Protein AF-A0A7V4TX30-F1 (afdb_monomer_lite)

Sequence (104 aa):
MSLWENLKKGVLEGLQAASDKTSEYTRIGRIKIDVLGLKKEIEEKFVELGGRVYHNAIEKKIFSIEDDKEIQQLIEQLKDLEAELKAYDEELKRIKEEDGVDLD

Secondary structure (DSSP, 8-state):
--HHHHHHHHHHHHGGG--HHHHHHHHHHHHHHHHHHHHHHHHHHHHHHHHHHHHHHHH-SS--TTT-HHHHHHHHHHHHHHHHHHHHHHHHHHHHHHH-----

Foldseek 3Di:
DDPLVVLVVVLVVQCVPDDPVRNLVSVLSVLVSVLVVLVVVLVVLVVVLVVVVVVCVVPPPDDDCVPDPVNVVSV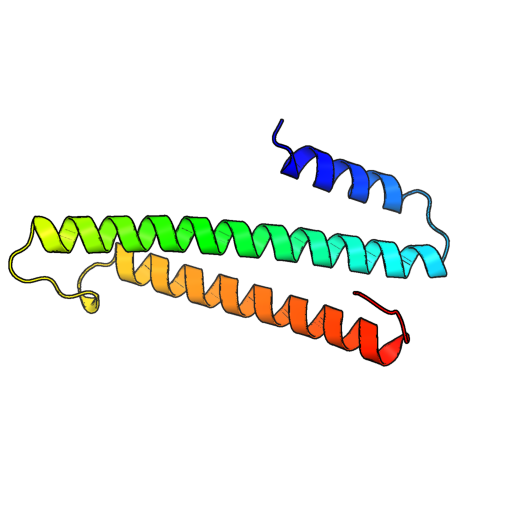VVNVVSVVVSVVSVVVSVVSCVVVVDDPD

Organism: Caldithrix abyssi (NCBI:txid187145)

Radius of gyration: 18.99 Å; chains: 1; bounding box: 39×34×54 Å

pLDDT: mean 83.58, std 13.25, range [52.25, 98.12]

Structure (mmCIF, N/CA/C/O backbone):
data_AF-A0A7V4TX30-F1
#
_entry.id   AF-A0A7V4TX30-F1
#
loop_
_atom_site.group_PDB
_atom_site.id
_atom_site.type_symbol
_atom_site.label_atom_id
_atom_site.label_alt_id
_atom_site.label_comp_id
_atom_site.label_asym_id
_atom_site.label_entity_id
_atom_site.label_seq_id
_atom_site.pdbx_PDB_ins_code
_atom_site.Cartn_x
_atom_site.Cartn_y
_atom_site.Cartn_z
_atom_site.occupancy
_atom_site.B_iso_or_equiv
_atom_site.auth_seq_id
_atom_site.auth_comp_id
_atom_site.auth_asym_id
_atom_site.auth_atom_id
_atom_site.pdbx_PDB_model_num
ATOM 1 N N . MET A 1 1 ? 9.830 19.620 -3.467 1.00 54.53 1 MET A N 1
ATOM 2 C CA . MET A 1 1 ? 9.591 18.435 -4.312 1.00 54.53 1 MET A CA 1
ATOM 3 C C . MET A 1 1 ? 10.003 17.210 -3.531 1.00 54.53 1 MET A C 1
ATOM 5 O O . MET A 1 1 ? 11.043 17.249 -2.878 1.00 54.53 1 MET A O 1
ATOM 9 N N . SER A 1 2 ? 9.167 16.178 -3.544 1.00 82.75 2 SER A N 1
ATOM 10 C CA . SER A 1 2 ? 9.448 14.900 -2.884 1.00 82.75 2 SER A CA 1
ATOM 11 C C . SER A 1 2 ? 10.549 14.141 -3.638 1.00 82.75 2 SER A C 1
ATOM 13 O O . SER A 1 2 ? 10.648 14.244 -4.860 1.00 82.75 2 SER A O 1
ATOM 15 N N . LEU A 1 3 ? 11.363 13.347 -2.932 1.00 72.81 3 LEU A N 1
ATOM 16 C CA . LEU A 1 3 ? 12.352 12.439 -3.540 1.00 72.81 3 LEU A CA 1
ATOM 17 C C . LEU A 1 3 ? 11.714 11.532 -4.606 1.00 72.81 3 LEU A C 1
ATOM 19 O O . LEU A 1 3 ? 12.330 11.244 -5.627 1.00 72.81 3 LEU A O 1
ATOM 23 N N . TRP A 1 4 ? 10.448 11.171 -4.395 1.00 74.25 4 TRP A N 1
ATOM 24 C CA . TRP A 1 4 ? 9.617 10.415 -5.324 1.00 74.25 4 TRP A CA 1
ATOM 25 C C . TRP A 1 4 ? 9.353 11.144 -6.649 1.00 74.25 4 TRP A C 1
ATOM 27 O O . TRP A 1 4 ? 9.484 10.562 -7.723 1.00 74.25 4 TRP A O 1
ATOM 37 N N . GLU A 1 5 ? 9.027 12.436 -6.587 1.00 74.25 5 GLU A N 1
ATOM 38 C CA . GLU A 1 5 ? 8.755 13.245 -7.782 1.00 74.25 5 GLU A CA 1
ATOM 39 C C . GLU A 1 5 ? 10.012 13.397 -8.643 1.00 74.25 5 GLU A C 1
ATOM 41 O O . GLU A 1 5 ? 9.942 13.325 -9.869 1.00 74.25 5 GLU A O 1
ATOM 46 N N . ASN A 1 6 ? 11.172 13.542 -7.998 1.00 77.44 6 ASN A N 1
ATOM 47 C CA . ASN A 1 6 ? 12.458 13.621 -8.686 1.00 77.44 6 ASN A CA 1
ATOM 48 C C . ASN A 1 6 ? 12.831 12.288 -9.356 1.00 77.44 6 ASN A C 1
ATOM 50 O O . ASN A 1 6 ? 13.309 12.288 -10.489 1.00 77.44 6 ASN A O 1
ATOM 54 N N . LEU A 1 7 ? 12.563 11.158 -8.690 1.00 74.81 7 LEU A N 1
ATOM 55 C CA . LEU A 1 7 ? 12.761 9.812 -9.242 1.00 74.81 7 LEU A CA 1
ATOM 56 C C . LEU A 1 7 ? 11.876 9.574 -10.472 1.00 74.81 7 LEU A C 1
ATOM 58 O O . LEU A 1 7 ? 12.365 9.163 -11.525 1.00 74.81 7 LEU A O 1
ATOM 62 N N . LYS A 1 8 ? 10.588 9.921 -10.364 1.00 75.62 8 LYS A N 1
ATOM 63 C CA . LYS A 1 8 ? 9.623 9.824 -11.465 1.00 75.62 8 LYS A CA 1
ATOM 64 C C . LYS A 1 8 ? 10.053 10.670 -12.666 1.00 75.62 8 LYS A C 1
ATOM 66 O O . LYS A 1 8 ? 9.973 10.212 -13.804 1.00 75.62 8 LYS A O 1
ATOM 71 N N . LYS A 1 9 ? 10.550 11.886 -12.416 1.00 78.88 9 LYS A N 1
ATOM 72 C CA . LYS A 1 9 ? 11.046 12.789 -13.459 1.00 78.88 9 LYS A CA 1
ATOM 73 C C . LYS A 1 9 ? 12.282 12.234 -14.177 1.00 78.88 9 LYS A C 1
ATOM 75 O O . LYS A 1 9 ? 12.300 12.231 -15.403 1.00 78.88 9 LYS A O 1
ATOM 80 N N . GLY A 1 10 ? 13.265 11.708 -13.444 1.00 72.75 10 GLY A N 1
ATOM 81 C CA . GLY A 1 10 ? 14.486 11.152 -14.041 1.00 72.75 10 GLY A CA 1
ATOM 82 C C . GLY A 1 10 ? 14.225 9.959 -14.969 1.00 72.75 10 GLY A C 1
ATOM 83 O O . GLY A 1 10 ? 14.826 9.858 -16.036 1.00 72.75 10 GLY A O 1
ATOM 84 N N . VAL A 1 11 ? 13.272 9.087 -14.618 1.00 68.44 11 VAL A N 1
ATOM 85 C CA . VAL A 1 11 ? 12.873 7.968 -15.493 1.00 68.44 11 VAL A CA 1
ATOM 86 C C . VAL A 1 11 ? 12.076 8.437 -16.709 1.00 68.44 11 VAL A C 1
ATOM 88 O O . VAL A 1 11 ? 12.250 7.891 -17.799 1.00 68.44 11 VAL A O 1
ATOM 91 N N . LEU A 1 12 ? 11.247 9.476 -16.562 1.00 69.44 12 LEU A N 1
ATOM 92 C CA . LEU A 1 12 ? 10.538 10.086 -17.689 1.00 69.44 12 LEU A CA 1
ATOM 93 C C . LEU A 1 12 ? 11.496 10.679 -18.734 1.00 69.44 12 LEU A C 1
ATOM 95 O O . LEU A 1 12 ? 11.267 10.531 -19.932 1.00 69.44 12 LEU A O 1
ATOM 99 N N . GLU A 1 13 ? 12.578 11.310 -18.282 1.00 70.31 13 GLU A N 1
ATOM 100 C CA . GLU A 1 13 ? 13.600 11.906 -19.149 1.00 70.31 13 GLU A CA 1
ATOM 101 C C . GLU A 1 13 ? 14.449 10.840 -19.872 1.00 70.31 13 GLU A C 1
ATOM 103 O O . GLU A 1 13 ? 14.775 11.009 -21.047 1.00 70.31 13 GLU A O 1
ATOM 108 N N . GLY A 1 14 ? 14.731 9.697 -19.232 1.00 64.12 14 GLY A N 1
ATOM 109 C CA . GLY A 1 14 ? 15.489 8.589 -19.836 1.00 64.12 14 GLY A CA 1
ATOM 110 C C . GLY A 1 14 ? 14.805 7.901 -21.030 1.00 64.12 14 GLY A C 1
ATOM 111 O O . GLY A 1 14 ? 15.484 7.367 -21.906 1.00 64.12 14 GLY A O 1
ATOM 112 N N . LEU A 1 15 ? 13.471 7.964 -21.122 1.00 58.34 15 LEU A N 1
ATOM 113 C CA . LEU A 1 15 ? 12.687 7.359 -22.214 1.00 58.34 15 LEU A CA 1
ATOM 114 C C . LEU A 1 15 ? 12.929 8.001 -23.580 1.00 58.34 15 LEU A C 1
ATOM 116 O O . LEU A 1 15 ? 12.768 7.337 -24.599 1.00 58.34 15 LEU A O 1
ATOM 120 N N . GLN A 1 16 ? 13.288 9.286 -23.621 1.00 58.75 16 GLN A N 1
ATOM 121 C CA . GLN A 1 16 ? 13.493 9.998 -24.885 1.00 58.75 16 GLN A CA 1
ATOM 122 C C . GLN A 1 16 ? 14.834 9.647 -25.555 1.00 58.75 16 GLN A C 1
ATOM 124 O O . GLN A 1 16 ? 15.054 10.041 -26.698 1.00 58.75 16 GLN A O 1
ATOM 129 N N . ALA A 1 17 ? 15.718 8.903 -24.876 1.00 58.31 17 ALA A N 1
ATOM 130 C CA . ALA A 1 17 ? 17.112 8.707 -25.284 1.00 58.31 17 ALA A CA 1
ATOM 131 C C . ALA A 1 17 ? 17.523 7.241 -25.570 1.00 58.31 17 ALA A C 1
ATOM 133 O O . ALA A 1 17 ? 18.698 6.982 -25.828 1.00 58.31 17 ALA A O 1
ATOM 134 N N . ALA A 1 18 ? 16.601 6.274 -25.517 1.00 52.25 18 ALA A N 1
ATOM 135 C CA . ALA A 1 18 ? 16.910 4.837 -25.480 1.00 52.25 18 ALA A CA 1
ATOM 136 C C . ALA A 1 18 ? 16.840 4.118 -26.855 1.00 52.25 18 ALA A C 1
ATOM 138 O O . ALA A 1 18 ? 15.912 4.348 -27.623 1.00 52.25 18 ALA A O 1
ATOM 139 N N . SER A 1 19 ? 17.788 3.201 -27.139 1.00 55.84 19 SER A N 1
ATOM 140 C CA . SER A 1 19 ? 17.697 2.200 -28.235 1.00 55.84 19 SER A CA 1
ATOM 141 C C . SER A 1 19 ? 16.892 0.957 -27.809 1.00 55.84 19 SER A C 1
ATOM 143 O O . SER A 1 19 ? 16.606 0.817 -26.623 1.00 55.84 19 SER A O 1
ATOM 145 N N . ASP A 1 20 ? 16.573 0.027 -28.718 1.00 56.75 20 ASP A N 1
ATOM 146 C CA . ASP A 1 20 ? 15.672 -1.119 -28.463 1.00 56.75 20 ASP A CA 1
ATOM 147 C C . ASP A 1 20 ? 15.994 -1.909 -27.181 1.00 56.75 20 ASP A C 1
ATOM 149 O O . ASP A 1 20 ? 15.115 -2.101 -26.345 1.00 56.75 20 ASP A O 1
ATOM 153 N N . LYS A 1 21 ? 17.262 -2.266 -26.930 1.00 59.22 21 LYS A N 1
ATOM 154 C CA . LYS A 1 21 ? 17.648 -2.975 -25.691 1.00 59.22 21 LYS A CA 1
ATOM 155 C C . LYS A 1 21 ? 17.593 -2.081 -24.445 1.00 59.22 21 LYS A C 1
ATOM 157 O O . LYS A 1 21 ? 17.356 -2.549 -23.342 1.00 59.22 21 LYS A O 1
ATOM 162 N N . THR A 1 22 ? 17.782 -0.774 -24.608 1.00 64.81 22 THR A N 1
ATOM 163 C CA . THR A 1 22 ? 17.613 0.228 -23.541 1.00 64.81 22 THR A CA 1
ATOM 164 C C . THR A 1 22 ? 16.126 0.467 -23.228 1.00 64.81 22 THR A C 1
ATOM 166 O O . THR A 1 22 ? 15.792 0.850 -22.105 1.00 64.81 22 THR A O 1
ATOM 169 N N . SER A 1 23 ? 15.222 0.211 -24.180 1.00 68.06 23 SER A N 1
ATOM 170 C CA . SER A 1 23 ? 13.775 0.378 -24.000 1.00 68.06 23 SER A CA 1
ATOM 171 C C . SER A 1 23 ? 13.190 -0.610 -22.980 1.00 68.06 23 SER A C 1
ATOM 173 O O . SER A 1 23 ? 12.415 -0.196 -22.116 1.00 68.06 23 SER A O 1
ATOM 175 N N . GLU A 1 24 ? 13.644 -1.868 -22.983 1.00 72.31 24 GLU A N 1
ATOM 176 C CA . GLU A 1 24 ? 13.241 -2.898 -22.012 1.00 72.31 24 GLU A CA 1
ATOM 177 C C . GLU A 1 24 ? 13.686 -2.549 -20.590 1.00 72.31 24 GLU A C 1
ATOM 179 O O . GLU A 1 24 ? 12.860 -2.502 -19.678 1.00 72.31 24 GLU A O 1
ATOM 184 N N . TYR A 1 25 ? 14.958 -2.185 -20.394 1.00 76.25 25 TYR A N 1
ATOM 185 C CA . TYR A 1 25 ? 15.449 -1.728 -19.087 1.00 76.25 25 TYR A CA 1
ATOM 186 C C . TYR A 1 25 ? 14.716 -0.480 -18.589 1.00 76.25 25 TYR A C 1
ATOM 188 O O . TYR A 1 25 ? 14.467 -0.339 -17.391 1.00 76.25 25 TYR A O 1
ATOM 196 N N . THR A 1 26 ? 14.318 0.413 -19.497 1.00 79.69 26 THR A N 1
ATOM 197 C CA . THR A 1 26 ? 13.530 1.595 -19.133 1.00 79.69 26 THR A CA 1
ATOM 198 C C . THR A 1 26 ? 12.105 1.215 -18.716 1.00 79.69 26 THR A C 1
ATOM 200 O O . THR A 1 26 ? 11.582 1.767 -17.745 1.00 79.69 26 THR A O 1
ATOM 203 N N . ARG A 1 27 ? 11.482 0.241 -19.392 1.00 80.75 27 ARG A N 1
ATOM 204 C CA . ARG A 1 27 ? 10.180 -0.319 -19.002 1.00 80.75 27 ARG A CA 1
ATOM 205 C C . ARG A 1 27 ? 10.250 -0.982 -17.626 1.00 80.75 27 ARG A C 1
ATOM 207 O O . ARG A 1 27 ? 9.435 -0.657 -16.768 1.00 80.75 27 ARG A O 1
ATOM 214 N N . ILE A 1 28 ? 11.253 -1.828 -17.388 1.00 85.69 28 ILE A N 1
ATOM 215 C CA . ILE A 1 28 ? 11.514 -2.456 -16.082 1.00 85.69 28 ILE A CA 1
ATOM 216 C C . ILE A 1 28 ? 11.678 -1.388 -14.998 1.00 85.69 28 ILE A C 1
ATOM 218 O O . ILE A 1 28 ? 11.061 -1.478 -13.938 1.00 85.69 28 ILE A O 1
ATOM 222 N N . GLY A 1 29 ? 12.487 -0.358 -15.262 1.00 83.88 29 GLY A N 1
ATOM 223 C CA . GLY A 1 29 ? 12.712 0.743 -14.326 1.00 83.88 29 GLY A CA 1
ATOM 224 C C . GLY A 1 29 ? 11.423 1.477 -13.957 1.00 83.88 29 GLY A C 1
ATOM 225 O O . GLY A 1 29 ? 11.218 1.796 -12.788 1.00 83.88 29 GLY A O 1
ATOM 226 N N . ARG A 1 30 ? 10.521 1.687 -14.923 1.00 84.44 30 ARG A N 1
ATOM 227 C CA . ARG A 1 30 ? 9.200 2.271 -14.663 1.00 84.44 30 ARG A CA 1
ATOM 228 C C . ARG A 1 30 ? 8.349 1.373 -13.771 1.00 84.44 30 ARG A C 1
ATOM 230 O O . ARG A 1 30 ? 7.861 1.855 -12.758 1.00 84.44 30 ARG A O 1
ATOM 237 N N . ILE A 1 31 ? 8.234 0.089 -14.107 1.00 89.25 31 ILE A N 1
ATOM 238 C CA . ILE A 1 31 ? 7.443 -0.856 -13.309 1.00 89.25 31 ILE A CA 1
ATOM 239 C C . ILE A 1 31 ? 7.987 -0.922 -11.875 1.00 89.25 31 ILE A C 1
ATOM 241 O O . ILE A 1 31 ? 7.219 -0.866 -10.922 1.00 89.25 31 ILE A O 1
ATOM 245 N N . LYS A 1 32 ? 9.317 -0.953 -11.694 1.00 89.12 32 LYS A N 1
ATOM 246 C CA . LYS A 1 32 ? 9.941 -0.916 -10.360 1.00 89.12 32 LYS A CA 1
ATOM 247 C C . LYS A 1 32 ? 9.600 0.361 -9.589 1.00 89.12 32 LYS A C 1
ATOM 249 O O . LYS A 1 32 ? 9.394 0.291 -8.380 1.00 89.12 32 LYS A O 1
ATOM 254 N N . ILE A 1 33 ? 9.544 1.514 -10.260 1.00 89.69 33 ILE A N 1
ATOM 255 C CA . ILE A 1 33 ? 9.060 2.751 -9.640 1.00 89.69 33 ILE A CA 1
ATOM 256 C C . ILE A 1 33 ? 7.612 2.556 -9.212 1.00 89.69 33 ILE A C 1
ATOM 258 O O . ILE A 1 33 ? 7.346 2.665 -8.023 1.00 89.69 33 ILE A O 1
ATOM 262 N N . ASP A 1 34 ? 6.709 2.203 -10.121 1.00 89.00 34 ASP A N 1
ATOM 263 C CA . ASP A 1 34 ? 5.282 2.058 -9.816 1.00 89.00 34 ASP A CA 1
ATOM 264 C C . ASP A 1 34 ? 5.042 1.088 -8.639 1.00 89.00 34 ASP A C 1
ATOM 266 O O . ASP A 1 34 ? 4.321 1.430 -7.702 1.00 89.00 34 ASP A O 1
ATOM 270 N N . VAL A 1 35 ? 5.771 -0.033 -8.584 1.00 92.12 35 VAL A N 1
ATOM 271 C CA . VAL A 1 35 ? 5.795 -0.975 -7.448 1.00 92.12 35 VAL A CA 1
ATOM 272 C C . VAL A 1 35 ? 6.192 -0.306 -6.127 1.00 92.12 35 VAL A C 1
ATOM 274 O O . VAL A 1 35 ? 5.560 -0.546 -5.099 1.00 92.12 35 VAL A O 1
ATOM 277 N N . LEU A 1 36 ? 7.233 0.531 -6.114 1.00 91.88 36 LEU A N 1
ATOM 278 C CA . LEU A 1 36 ? 7.628 1.278 -4.912 1.00 91.88 36 LEU A CA 1
ATOM 279 C C . LEU A 1 36 ? 6.553 2.288 -4.491 1.00 91.88 36 LEU A C 1
ATOM 281 O O . LEU A 1 36 ? 6.333 2.478 -3.295 1.00 91.88 36 LEU A O 1
ATOM 285 N N . GLY A 1 37 ? 5.883 2.914 -5.461 1.00 90.81 37 GLY A N 1
ATOM 286 C CA . GLY A 1 37 ? 4.755 3.810 -5.217 1.00 90.81 37 GLY A CA 1
ATOM 287 C C . GLY A 1 37 ? 3.594 3.086 -4.538 1.00 90.81 37 GLY A C 1
ATOM 288 O O . GLY A 1 37 ? 3.152 3.517 -3.476 1.00 90.81 37 GLY A O 1
ATOM 289 N N . LEU A 1 38 ? 3.180 1.946 -5.095 1.00 94.81 38 LEU A N 1
ATOM 290 C CA . LEU A 1 38 ? 2.113 1.106 -4.546 1.00 94.81 38 LEU A CA 1
ATOM 291 C C . LEU A 1 38 ? 2.449 0.595 -3.144 1.00 94.81 38 LEU A C 1
ATOM 293 O O . LEU A 1 38 ? 1.615 0.673 -2.249 1.00 94.81 38 LEU A O 1
ATOM 297 N N . LYS A 1 39 ? 3.686 0.135 -2.911 1.00 94.81 39 LYS A N 1
ATOM 298 C CA . LYS A 1 39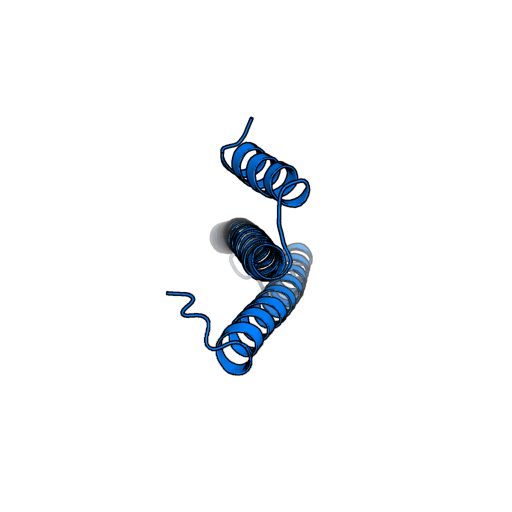 ? 4.130 -0.293 -1.572 1.00 94.81 39 LYS A CA 1
ATOM 299 C C . LYS A 1 39 ? 4.005 0.831 -0.546 1.00 94.81 39 LYS A C 1
ATOM 301 O O . LYS A 1 39 ? 3.506 0.596 0.549 1.00 94.81 39 LYS A O 1
ATOM 306 N N . LYS A 1 40 ? 4.400 2.053 -0.913 1.00 94.94 40 LYS A N 1
ATOM 307 C CA . LYS A 1 40 ? 4.260 3.225 -0.041 1.00 94.94 40 LYS A CA 1
ATOM 308 C C . LYS A 1 40 ? 2.795 3.564 0.238 1.00 94.94 40 LYS A C 1
ATOM 310 O O . LYS A 1 40 ? 2.454 3.882 1.370 1.00 94.94 40 LYS A O 1
ATOM 315 N N . GLU A 1 41 ? 1.936 3.494 -0.773 1.00 96.25 41 GLU A N 1
ATOM 316 C CA . GLU A 1 41 ? 0.501 3.749 -0.607 1.00 96.25 41 GLU A CA 1
ATOM 317 C C . GLU A 1 41 ? -0.159 2.701 0.302 1.00 96.25 41 GLU A C 1
ATOM 319 O O . GLU A 1 41 ? -0.909 3.053 1.211 1.00 96.25 41 GLU A O 1
ATOM 324 N N . ILE A 1 42 ? 0.194 1.424 0.135 1.00 97.62 42 ILE A N 1
ATOM 325 C CA . ILE A 1 42 ? -0.235 0.329 1.016 1.00 97.62 42 ILE A CA 1
ATOM 326 C C . ILE A 1 42 ? 0.213 0.584 2.462 1.00 97.62 42 ILE A C 1
ATOM 328 O O . ILE A 1 42 ? -0.592 0.460 3.385 1.00 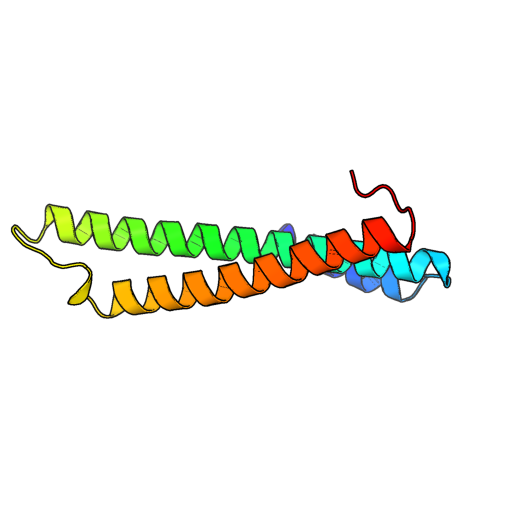97.62 42 ILE A O 1
ATOM 332 N N . GLU A 1 43 ? 1.472 0.978 2.679 1.00 97.38 43 GLU A N 1
ATOM 333 C CA . GLU A 1 43 ? 1.977 1.336 4.011 1.00 97.38 43 GLU A CA 1
ATOM 334 C C . GLU A 1 43 ? 1.165 2.480 4.641 1.00 97.38 43 GLU A C 1
ATOM 336 O O . GLU A 1 43 ? 0.739 2.373 5.793 1.00 97.38 43 GLU A O 1
ATOM 341 N N . GLU A 1 44 ? 0.897 3.550 3.887 1.00 97.38 44 GLU A N 1
ATOM 342 C CA . GLU A 1 44 ? 0.078 4.680 4.346 1.00 97.38 44 GLU A CA 1
ATOM 343 C C . GLU A 1 44 ? -1.343 4.231 4.730 1.00 97.38 44 GLU A C 1
ATOM 345 O O . GLU A 1 44 ? -1.855 4.621 5.784 1.00 97.38 44 GLU A O 1
ATOM 350 N N . LYS A 1 45 ? -1.952 3.342 3.938 1.00 97.38 45 LYS A N 1
ATOM 351 C CA . LYS A 1 45 ? -3.287 2.784 4.200 1.00 97.38 45 LYS A CA 1
ATOM 352 C C . LYS A 1 45 ? -3.326 1.873 5.423 1.00 97.38 45 LYS A C 1
ATOM 354 O O . LYS A 1 45 ? -4.277 1.944 6.203 1.00 97.38 45 LYS A O 1
ATOM 359 N N . PHE A 1 46 ? -2.288 1.072 5.655 1.00 98.12 46 PHE A N 1
ATOM 360 C CA . PHE A 1 46 ? -2.168 0.284 6.883 1.00 98.12 46 PHE A CA 1
ATOM 361 C C . PHE A 1 46 ? -2.011 1.160 8.127 1.00 98.12 46 PHE A C 1
ATOM 363 O O . PHE A 1 46 ? -2.586 0.840 9.169 1.00 98.12 46 PHE A O 1
ATOM 370 N N . VAL A 1 47 ? -1.276 2.272 8.033 1.00 97.94 47 VAL A N 1
ATOM 371 C CA . VAL A 1 47 ? -1.168 3.244 9.133 1.00 97.94 47 VAL A CA 1
ATOM 372 C C . VAL A 1 47 ? -2.532 3.865 9.441 1.00 97.94 47 VAL A C 1
ATOM 374 O O . VAL A 1 47 ? -2.922 3.930 10.608 1.00 97.94 47 VAL A O 1
ATOM 377 N N . GLU A 1 48 ? -3.279 4.273 8.413 1.00 97.25 48 GLU A N 1
ATOM 378 C CA . GLU A 1 48 ? -4.633 4.825 8.548 1.00 97.25 48 GLU A CA 1
ATOM 379 C C . GLU A 1 48 ? -5.589 3.817 9.212 1.00 97.25 48 GLU A C 1
ATOM 381 O O . GLU A 1 48 ? -6.236 4.123 10.221 1.00 97.25 48 GLU A O 1
ATOM 386 N N . LEU A 1 49 ? -5.601 2.577 8.713 1.00 96.75 49 LEU A N 1
ATOM 387 C CA . LEU A 1 49 ? -6.405 1.479 9.248 1.00 96.75 49 LEU A CA 1
ATOM 388 C C . LEU A 1 49 ? -6.054 1.174 10.708 1.00 96.75 49 LEU A C 1
ATOM 390 O O . LEU A 1 49 ? -6.938 1.110 11.565 1.00 96.75 49 LEU A O 1
ATOM 394 N N . GLY A 1 50 ? -4.765 1.008 11.006 1.00 94.81 50 GLY A N 1
ATOM 395 C CA . GLY A 1 50 ? -4.278 0.719 12.351 1.00 94.81 50 GLY A CA 1
ATOM 396 C C . GLY A 1 50 ? -4.625 1.829 13.339 1.00 94.81 50 GLY A C 1
ATOM 397 O O . GLY A 1 50 ? -5.083 1.541 14.445 1.00 94.81 50 GLY A O 1
ATOM 398 N N . GLY A 1 51 ? -4.488 3.093 12.928 1.00 94.94 51 GLY A N 1
ATOM 399 C CA . GLY A 1 51 ? -4.882 4.250 13.730 1.00 94.94 51 GLY A CA 1
ATOM 400 C C . GLY A 1 51 ? -6.373 4.244 14.067 1.00 94.94 51 GLY A C 1
ATOM 401 O O . GLY A 1 51 ? -6.746 4.443 15.225 1.00 94.94 51 GLY A O 1
ATOM 402 N N . ARG A 1 52 ? -7.232 3.940 13.086 1.00 92.62 52 ARG A N 1
ATOM 403 C CA . ARG A 1 52 ? -8.685 3.866 13.290 1.00 92.62 52 ARG A CA 1
ATOM 404 C C . ARG A 1 52 ? -9.083 2.714 14.208 1.00 92.62 52 ARG A C 1
ATOM 406 O O . ARG A 1 52 ? -9.884 2.910 15.122 1.00 92.62 52 ARG A O 1
ATOM 413 N N . VAL A 1 53 ? -8.504 1.532 14.003 1.00 93.06 53 VAL A N 1
ATOM 414 C CA . VAL A 1 53 ? -8.723 0.360 14.866 1.00 93.06 53 VAL A CA 1
ATOM 415 C C . VAL A 1 53 ? -8.266 0.653 16.294 1.00 93.06 53 VAL A C 1
ATOM 417 O O . VAL A 1 53 ? -9.014 0.399 17.235 1.00 93.06 53 VAL A O 1
ATOM 420 N N . TYR A 1 54 ? -7.076 1.234 16.461 1.00 92.88 54 TYR A N 1
ATOM 421 C CA . TYR A 1 54 ? -6.541 1.613 17.766 1.00 92.88 54 TYR A CA 1
ATOM 422 C C . TYR A 1 54 ? -7.462 2.600 18.491 1.00 92.88 54 TYR A C 1
ATOM 424 O O . TYR A 1 54 ? -7.820 2.372 19.645 1.00 92.88 54 TYR A O 1
ATOM 432 N N . HIS A 1 55 ? -7.897 3.659 17.804 1.00 90.81 55 HIS A N 1
ATOM 433 C CA . HIS A 1 55 ? -8.800 4.663 18.362 1.00 90.81 55 HIS A CA 1
ATOM 434 C C . 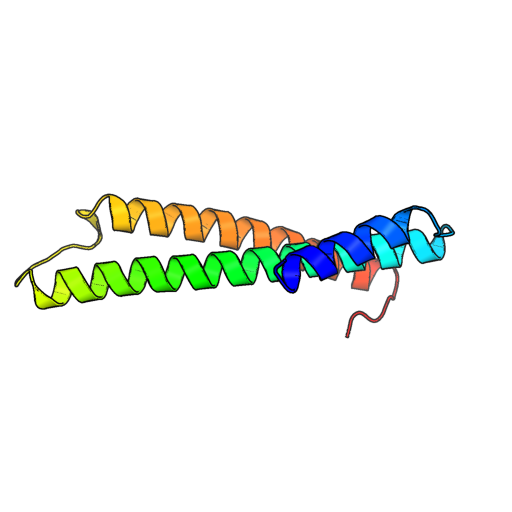HIS A 1 55 ? -10.152 4.060 18.777 1.00 90.81 55 HIS A C 1
ATOM 436 O O . HIS A 1 55 ? -10.624 4.272 19.893 1.00 90.81 55 HIS A O 1
ATOM 442 N N . ASN A 1 56 ? -10.740 3.217 17.928 1.00 88.62 56 ASN A N 1
ATOM 443 C CA . ASN A 1 56 ? -11.968 2.505 18.269 1.00 88.62 56 ASN A CA 1
ATOM 444 C C . ASN A 1 56 ? -11.782 1.578 19.481 1.00 88.62 56 ASN A C 1
ATOM 446 O O . ASN A 1 56 ? -12.661 1.528 20.336 1.00 88.62 56 ASN A O 1
ATOM 450 N N . ALA A 1 57 ? -10.647 0.883 19.590 1.00 87.25 57 ALA A N 1
ATOM 451 C CA . ALA A 1 57 ? -10.369 -0.030 20.696 1.00 87.25 57 ALA A CA 1
ATOM 452 C C . ALA A 1 57 ? -10.238 0.680 22.054 1.00 87.25 57 ALA A C 1
ATOM 454 O O . ALA A 1 57 ? -10.605 0.105 23.079 1.00 87.25 57 ALA A O 1
ATOM 455 N N . ILE A 1 58 ? -9.721 1.915 22.075 1.00 90.81 58 ILE A N 1
ATOM 456 C CA . ILE A 1 58 ? -9.589 2.695 23.316 1.00 90.81 58 ILE A CA 1
ATOM 457 C C . ILE A 1 58 ? -10.894 3.401 23.710 1.00 90.81 58 ILE A C 1
ATOM 459 O O . ILE A 1 58 ? -11.181 3.516 24.900 1.00 90.81 58 ILE A O 1
ATOM 463 N N . GLU A 1 59 ? -11.695 3.865 22.745 1.00 86.12 59 GLU A N 1
ATOM 464 C CA . GLU A 1 59 ? -12.903 4.654 23.027 1.00 86.12 59 GLU A CA 1
ATOM 465 C C . GLU A 1 59 ? -14.166 3.802 23.188 1.00 86.12 59 GLU A C 1
ATOM 467 O O . GLU A 1 59 ? -15.056 4.134 23.976 1.00 86.12 59 GLU A O 1
ATOM 472 N N . LYS A 1 60 ? -14.266 2.687 22.457 1.00 74.19 60 LYS A N 1
ATOM 473 C CA . LYS A 1 60 ? -15.451 1.824 22.447 1.00 74.19 60 LYS A CA 1
ATOM 474 C C . LYS A 1 60 ? -15.149 0.536 23.206 1.00 74.19 60 LYS A C 1
ATOM 476 O O . LYS A 1 60 ? -14.352 -0.286 22.773 1.00 74.19 60 LYS A O 1
ATOM 481 N N . LYS A 1 61 ? -15.863 0.308 24.318 1.00 68.19 61 LYS A N 1
ATOM 482 C CA . LYS A 1 61 ? -15.770 -0.941 25.107 1.00 68.19 61 LYS A CA 1
ATOM 483 C C . LYS A 1 61 ? -16.050 -2.207 24.286 1.00 68.19 61 LYS A C 1
ATOM 485 O O . LYS A 1 61 ? -15.552 -3.270 24.638 1.00 68.19 61 LYS A O 1
ATOM 490 N N . ILE A 1 62 ? -16.883 -2.098 23.251 1.00 71.62 62 ILE A N 1
ATOM 491 C CA . ILE A 1 62 ? -17.198 -3.156 22.288 1.00 71.62 62 ILE A CA 1
ATOM 492 C C . ILE A 1 62 ? -17.290 -2.476 20.920 1.00 71.62 62 ILE A C 1
ATOM 494 O O . ILE A 1 62 ? -18.119 -1.582 20.742 1.00 71.62 62 ILE A O 1
ATOM 498 N N . PHE A 1 63 ? -16.442 -2.874 19.973 1.00 82.19 63 PHE A N 1
ATOM 499 C CA . PHE A 1 63 ? -16.541 -2.462 18.574 1.00 82.19 63 PHE A CA 1
ATOM 500 C C . PHE A 1 63 ? -16.382 -3.686 17.670 1.00 82.19 63 PHE A C 1
ATOM 502 O O . PHE A 1 63 ? -15.619 -4.596 17.994 1.00 82.19 63 PHE A O 1
ATOM 509 N N . SER A 1 64 ? -17.103 -3.698 16.550 1.00 85.50 64 SER A N 1
ATOM 510 C CA . SER A 1 64 ? -16.888 -4.652 15.464 1.00 85.50 64 SER A CA 1
ATOM 511 C C . SER A 1 64 ? -16.220 -3.938 14.296 1.00 85.50 64 SER A C 1
ATOM 513 O O . SER A 1 64 ? -16.589 -2.815 13.950 1.00 85.50 64 SER A O 1
ATOM 515 N N . ILE A 1 65 ? -15.238 -4.598 13.684 1.00 87.88 65 ILE A N 1
ATOM 516 C CA . ILE A 1 65 ? -14.578 -4.148 12.450 1.00 87.88 65 ILE A CA 1
ATOM 517 C C . ILE A 1 65 ? -15.582 -4.074 11.292 1.00 87.88 65 ILE A C 1
ATOM 519 O O . ILE A 1 65 ? -15.474 -3.211 10.424 1.00 87.88 65 ILE A O 1
ATOM 523 N N . GLU A 1 66 ? -16.566 -4.970 11.295 1.00 89.06 66 GLU A N 1
ATOM 524 C CA . GLU A 1 66 ? -17.579 -5.124 10.246 1.00 89.0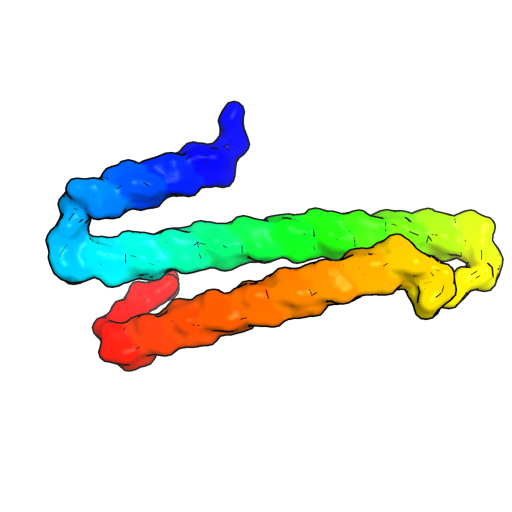6 66 GLU A CA 1
ATOM 525 C C . GLU A 1 66 ? -18.554 -3.936 10.201 1.00 89.06 66 GLU A C 1
ATOM 527 O O . GLU A 1 66 ? -19.078 -3.600 9.141 1.00 89.06 66 GLU A O 1
ATOM 532 N N . ASP A 1 67 ? -18.749 -3.263 11.339 1.00 87.56 67 ASP A N 1
ATOM 533 C CA . ASP A 1 67 ? -19.711 -2.167 11.485 1.00 87.56 67 ASP A CA 1
ATOM 534 C C . ASP A 1 67 ? -19.108 -0.784 11.175 1.00 87.56 67 ASP A C 1
ATOM 536 O O . ASP A 1 67 ? -19.841 0.194 10.989 1.00 87.56 67 ASP A O 1
ATOM 540 N N . ASP A 1 68 ? -17.776 -0.665 11.121 1.00 90.12 68 ASP A N 1
ATOM 541 C CA . ASP A 1 68 ? -17.101 0.596 10.806 1.00 90.12 68 ASP A CA 1
ATOM 542 C C . ASP A 1 68 ? -16.868 0.709 9.293 1.00 90.12 68 ASP A C 1
ATOM 544 O O . ASP A 1 68 ? -15.974 0.089 8.716 1.00 90.12 68 ASP A O 1
ATOM 548 N N . LYS A 1 69 ? -17.692 1.539 8.645 1.00 92.94 69 LYS A N 1
ATOM 549 C CA . LYS A 1 69 ? -17.643 1.763 7.194 1.00 92.94 69 LYS A CA 1
ATOM 550 C C . LYS A 1 69 ? -16.286 2.264 6.704 1.00 92.94 69 LYS A C 1
ATOM 552 O O . LYS A 1 69 ? -15.902 1.910 5.595 1.00 92.94 69 LYS A O 1
ATOM 557 N N . GLU A 1 70 ? -15.580 3.074 7.491 1.00 92.81 70 GLU A N 1
ATOM 558 C CA . GLU A 1 70 ? -14.265 3.586 7.092 1.00 92.81 70 GLU A CA 1
ATOM 559 C C . GLU A 1 70 ? -13.227 2.464 7.129 1.00 92.81 70 GLU A C 1
ATOM 561 O O . GLU A 1 70 ? -12.441 2.327 6.198 1.00 92.81 70 GLU A O 1
ATOM 566 N N . ILE A 1 71 ? -13.281 1.595 8.145 1.00 94.44 71 ILE A N 1
ATOM 567 C CA . ILE A 1 71 ? -12.428 0.402 8.192 1.00 94.44 71 ILE A CA 1
ATOM 568 C C . ILE A 1 71 ? -12.699 -0.509 6.988 1.00 94.44 71 ILE A C 1
ATOM 570 O O . ILE A 1 71 ? -11.755 -0.948 6.335 1.00 94.44 71 ILE A O 1
ATOM 574 N N . GLN A 1 72 ? -13.968 -0.761 6.656 1.00 96.19 72 GLN A N 1
ATOM 575 C CA . GLN A 1 72 ? -14.316 -1.583 5.491 1.00 96.19 72 GLN A CA 1
ATOM 576 C C . GLN A 1 72 ? -13.812 -0.967 4.178 1.00 96.19 72 GLN A C 1
ATOM 578 O O . GLN A 1 72 ? -13.271 -1.677 3.336 1.00 96.19 72 GLN A O 1
ATOM 583 N N . GLN A 1 73 ? -13.922 0.354 4.016 1.00 96.94 73 GLN A N 1
ATOM 584 C CA . GLN A 1 73 ? -13.380 1.052 2.847 1.00 96.94 73 GLN A CA 1
ATOM 585 C C . GLN A 1 73 ? -11.857 0.936 2.750 1.00 96.94 73 GLN A C 1
ATOM 587 O O . GLN A 1 73 ? -11.344 0.687 1.663 1.00 96.94 73 GLN A O 1
ATOM 592 N N . LEU A 1 74 ? -11.138 1.078 3.867 1.00 97.00 74 LEU A N 1
ATOM 593 C CA . LEU A 1 74 ? -9.682 0.918 3.897 1.00 97.00 74 LEU A CA 1
ATOM 594 C C . LEU A 1 74 ? -9.260 -0.509 3.545 1.00 97.00 74 LEU A C 1
ATOM 596 O O . LEU A 1 74 ? -8.283 -0.692 2.826 1.00 97.00 74 LEU A O 1
ATOM 600 N N . ILE A 1 75 ? -10.010 -1.512 4.006 1.00 97.25 75 ILE A N 1
ATOM 601 C CA . ILE A 1 75 ? -9.767 -2.917 3.661 1.00 97.25 75 ILE A CA 1
ATOM 602 C C . ILE A 1 75 ? -9.958 -3.157 2.160 1.00 97.25 75 ILE A C 1
ATOM 604 O O . ILE A 1 75 ? -9.114 -3.804 1.549 1.00 97.25 75 ILE A O 1
ATOM 608 N N . GLU A 1 76 ? -11.033 -2.648 1.554 1.00 97.75 76 GLU A N 1
ATOM 609 C CA . GLU A 1 76 ? -11.247 -2.807 0.108 1.00 97.75 76 GLU A CA 1
ATOM 610 C C . GLU A 1 76 ? -10.171 -2.078 -0.710 1.00 97.75 76 GLU A C 1
ATOM 612 O O . GLU A 1 76 ? -9.599 -2.669 -1.619 1.00 97.75 76 GLU A O 1
ATOM 617 N N . GLN A 1 77 ? -9.796 -0.854 -0.320 1.00 97.50 77 GLN A N 1
ATOM 618 C CA . GLN A 1 77 ? -8.683 -0.132 -0.953 1.00 97.50 77 GLN A CA 1
ATOM 619 C C . GLN A 1 77 ? -7.365 -0.911 -0.866 1.00 97.50 77 GLN A C 1
ATOM 621 O O . GLN A 1 77 ? -6.639 -1.004 -1.851 1.00 97.50 77 GLN A O 1
ATOM 626 N N . LEU A 1 78 ? -7.056 -1.489 0.299 1.00 98.12 78 LEU A N 1
ATOM 627 C CA . LEU A 1 78 ? -5.863 -2.316 0.479 1.00 98.12 78 LEU A CA 1
ATOM 628 C C . LEU A 1 78 ? -5.887 -3.547 -0.430 1.00 98.12 78 LEU A C 1
ATOM 630 O O . LEU A 1 78 ? -4.879 -3.832 -1.066 1.00 98.12 78 LEU A O 1
ATOM 634 N N . LYS A 1 79 ? -7.027 -4.238 -0.550 1.00 97.75 79 LYS A N 1
ATOM 635 C CA . LYS A 1 79 ? -7.160 -5.394 -1.452 1.00 97.75 79 LYS A CA 1
ATOM 636 C C . LYS A 1 79 ? -6.911 -5.018 -2.909 1.00 97.75 79 LYS A C 1
ATOM 638 O O . LYS A 1 79 ? -6.222 -5.759 -3.609 1.00 97.75 79 LYS A O 1
ATOM 643 N N . ASP A 1 80 ? -7.461 -3.891 -3.354 1.00 97.94 80 ASP A N 1
ATOM 644 C CA . ASP A 1 80 ? -7.277 -3.407 -4.723 1.00 97.94 80 ASP A CA 1
ATOM 645 C C . ASP A 1 80 ? -5.800 -3.082 -4.994 1.00 97.94 80 ASP A C 1
ATOM 647 O O . ASP A 1 80 ? -5.231 -3.551 -5.983 1.00 97.94 80 ASP A O 1
ATOM 651 N N . LEU A 1 81 ? -5.147 -2.364 -4.074 1.00 97.00 81 LEU A N 1
ATOM 652 C CA . LEU A 1 81 ? -3.725 -2.021 -4.172 1.00 97.00 81 LEU A CA 1
ATOM 653 C C . LEU A 1 81 ? -2.817 -3.260 -4.125 1.00 97.00 81 LEU A C 1
ATOM 655 O O . LEU A 1 81 ? -1.850 -3.351 -4.879 1.00 97.00 81 LEU A O 1
ATOM 659 N N . GLU A 1 82 ? -3.117 -4.234 -3.265 1.00 97.12 82 GLU A N 1
ATOM 660 C CA . GLU A 1 82 ? -2.378 -5.499 -3.181 1.00 97.12 82 GLU A CA 1
ATOM 661 C C . GLU A 1 82 ? -2.532 -6.335 -4.458 1.00 97.12 82 GLU A C 1
ATOM 663 O O . GLU A 1 82 ? -1.568 -6.956 -4.916 1.00 97.12 82 GLU A O 1
ATOM 668 N N . ALA A 1 83 ? -3.726 -6.342 -5.058 1.00 97.62 83 ALA A N 1
ATOM 669 C CA . ALA A 1 83 ? -3.969 -7.009 -6.331 1.00 97.62 83 ALA A CA 1
ATOM 670 C C . ALA A 1 83 ? -3.186 -6.347 -7.475 1.00 97.62 83 ALA A C 1
ATOM 672 O O . ALA A 1 83 ? -2.579 -7.051 -8.287 1.00 97.62 83 ALA A O 1
ATOM 673 N N . GLU A 1 84 ? -3.152 -5.013 -7.517 1.00 96.06 84 GLU A N 1
ATOM 674 C CA . GLU A 1 84 ? -2.363 -4.259 -8.493 1.00 96.06 84 GLU A CA 1
ATOM 675 C C . GLU A 1 84 ? -0.859 -4.510 -8.317 1.00 96.06 84 GLU A C 1
ATOM 677 O O . GLU A 1 84 ? -0.164 -4.842 -9.281 1.00 96.06 84 GLU A O 1
ATOM 682 N N . LEU A 1 85 ? -0.359 -4.446 -7.079 1.00 95.75 85 LEU A N 1
ATOM 683 C CA . LEU A 1 85 ? 1.038 -4.735 -6.759 1.00 95.75 85 LEU A CA 1
ATOM 684 C C . LEU A 1 85 ? 1.436 -6.143 -7.220 1.00 95.75 85 LEU A C 1
ATOM 686 O O . LEU A 1 85 ? 2.475 -6.323 -7.858 1.00 95.75 85 LEU A O 1
ATOM 690 N N . LYS A 1 86 ? 0.583 -7.137 -6.952 1.00 95.00 86 LYS A N 1
ATOM 691 C CA . LYS A 1 86 ? 0.812 -8.517 -7.383 1.00 95.00 86 LYS A CA 1
ATOM 692 C C . LYS A 1 86 ? 0.893 -8.637 -8.907 1.00 95.00 86 LYS A C 1
ATOM 694 O O . LYS A 1 86 ? 1.746 -9.368 -9.406 1.00 95.00 86 LYS A O 1
ATOM 699 N N . ALA A 1 87 ? 0.041 -7.927 -9.646 1.00 95.06 87 ALA A N 1
ATOM 700 C CA . ALA A 1 87 ? 0.065 -7.951 -11.106 1.00 95.06 87 ALA A CA 1
ATOM 701 C C . ALA A 1 87 ? 1.393 -7.412 -11.671 1.00 95.06 87 ALA A C 1
ATOM 703 O O . ALA A 1 87 ? 1.953 -8.016 -12.591 1.00 95.06 87 ALA A O 1
ATOM 704 N N . TYR A 1 88 ? 1.927 -6.331 -11.090 1.00 91.88 88 TYR A N 1
ATOM 705 C CA . TYR A 1 88 ? 3.232 -5.784 -11.476 1.00 91.88 88 TYR A CA 1
ATOM 706 C C . TYR A 1 88 ? 4.402 -6.693 -11.089 1.00 91.88 88 TYR A C 1
ATOM 708 O O . TYR A 1 88 ? 5.318 -6.877 -11.893 1.00 91.88 88 TYR A O 1
ATOM 716 N N . ASP A 1 89 ? 4.377 -7.301 -9.901 1.00 89.94 89 ASP A N 1
ATOM 717 C CA . ASP A 1 89 ? 5.409 -8.260 -9.484 1.00 89.94 89 ASP A CA 1
ATOM 718 C C . ASP A 1 89 ? 5.433 -9.492 -10.412 1.00 89.94 89 ASP A C 1
ATOM 720 O O . ASP A 1 89 ? 6.502 -9.976 -10.795 1.00 89.94 89 ASP A O 1
ATOM 724 N N . GLU A 1 90 ? 4.263 -9.974 -10.843 1.00 92.31 90 GLU A N 1
ATOM 725 C CA . GLU A 1 90 ? 4.159 -11.038 -11.846 1.00 92.31 90 GLU A CA 1
ATOM 726 C C . GLU A 1 90 ? 4.670 -10.598 -13.226 1.00 92.31 90 GLU A C 1
ATOM 728 O O . GLU A 1 90 ? 5.301 -11.393 -13.922 1.00 92.31 90 GLU A O 1
ATOM 733 N N . GLU A 1 91 ? 4.435 -9.347 -13.636 1.00 89.25 91 GLU A N 1
ATOM 734 C CA . GLU A 1 91 ? 4.984 -8.801 -14.882 1.00 89.25 91 GLU A CA 1
ATOM 735 C C . GLU A 1 91 ? 6.513 -8.722 -14.845 1.00 89.25 91 GLU A C 1
ATOM 737 O O . GLU A 1 91 ? 7.166 -9.194 -15.775 1.00 89.25 91 GLU A O 1
ATOM 742 N N . LEU A 1 92 ? 7.096 -8.210 -13.757 1.00 87.00 92 LEU A N 1
ATOM 743 C CA . LEU A 1 92 ? 8.549 -8.184 -13.572 1.00 87.00 92 LEU A CA 1
ATOM 744 C C . LEU A 1 92 ? 9.150 -9.589 -13.599 1.00 87.00 92 LEU A C 1
ATOM 746 O O . LEU A 1 92 ? 10.209 -9.799 -14.192 1.00 87.00 92 LEU A O 1
ATOM 750 N N . LYS A 1 93 ? 8.470 -10.561 -12.984 1.00 87.19 93 LYS A N 1
ATOM 751 C CA . LYS A 1 93 ? 8.903 -11.957 -13.001 1.00 87.19 93 LYS A CA 1
ATOM 752 C C . LYS A 1 93 ? 8.882 -12.545 -14.414 1.00 87.19 93 LYS A C 1
ATOM 754 O O . LYS A 1 93 ? 9.858 -13.183 -14.797 1.00 87.19 93 LYS A O 1
ATOM 759 N N . ARG A 1 94 ? 7.824 -12.295 -15.195 1.00 87.00 94 ARG A N 1
ATOM 760 C CA . ARG A 1 94 ? 7.751 -12.724 -16.604 1.00 87.00 94 ARG A CA 1
ATOM 761 C C . ARG A 1 94 ? 8.898 -12.141 -17.425 1.00 87.00 94 ARG A C 1
ATOM 763 O O . ARG A 1 94 ? 9.582 -12.892 -18.105 1.00 87.00 94 ARG A O 1
ATOM 770 N N . ILE A 1 95 ? 9.173 -10.844 -17.280 1.00 82.31 95 ILE A N 1
ATOM 771 C CA . ILE A 1 95 ? 10.286 -10.176 -17.975 1.00 82.31 95 ILE A CA 1
ATOM 772 C C . ILE A 1 95 ? 11.641 -10.806 -17.592 1.00 82.31 95 ILE A C 1
ATOM 774 O O . ILE A 1 95 ? 12.480 -11.049 -18.456 1.00 82.31 95 ILE A O 1
ATOM 778 N N . LYS A 1 96 ? 11.855 -11.145 -16.309 1.00 79.81 96 LYS A N 1
ATOM 779 C CA . LYS A 1 96 ? 13.071 -11.854 -15.856 1.00 79.81 96 LYS A CA 1
ATOM 780 C C . LYS A 1 96 ? 13.237 -13.214 -16.545 1.00 79.81 96 LYS A C 1
ATOM 782 O O . LYS A 1 96 ? 14.349 -13.580 -16.922 1.00 79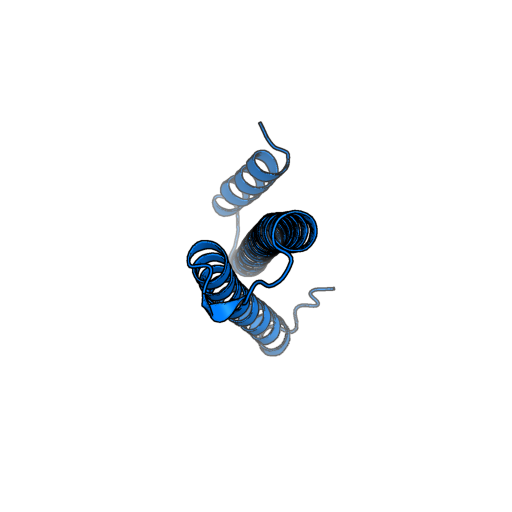.81 96 LYS A O 1
ATOM 787 N N . GLU A 1 97 ? 12.146 -13.967 -16.667 1.00 82.44 97 GLU A N 1
ATOM 788 C CA . GLU A 1 97 ? 12.134 -15.324 -17.224 1.00 82.44 97 GLU A CA 1
ATOM 789 C C . GLU A 1 97 ? 12.244 -15.346 -18.759 1.00 82.44 97 GLU A C 1
ATOM 791 O O . GLU A 1 97 ? 12.935 -16.210 -19.297 1.00 82.44 97 GLU A O 1
ATOM 796 N N . GLU A 1 98 ? 11.599 -14.405 -19.455 1.00 76.88 98 GLU A N 1
ATOM 797 C CA . GLU A 1 98 ? 11.576 -14.319 -20.923 1.00 76.88 98 GLU A CA 1
ATOM 798 C C . GLU A 1 98 ? 12.886 -13.756 -21.495 1.00 76.88 98 GLU A C 1
ATOM 800 O O . GLU A 1 98 ? 13.422 -14.306 -22.461 1.00 76.88 98 GLU A O 1
ATOM 805 N N . ASP A 1 99 ? 13.452 -12.724 -20.860 1.00 67.44 99 ASP A N 1
ATOM 806 C CA . ASP A 1 99 ? 14.561 -11.957 -21.443 1.00 67.44 99 ASP A CA 1
ATOM 807 C C . ASP A 1 99 ? 15.937 -12.334 -20.862 1.00 67.44 99 ASP A C 1
ATOM 809 O O . ASP A 1 99 ? 16.975 -11.817 -21.289 1.00 67.44 99 ASP A O 1
ATOM 813 N N . GLY A 1 100 ? 15.973 -13.236 -19.870 1.00 62.72 100 GLY A N 1
ATOM 814 C CA . GLY A 1 100 ? 17.200 -13.625 -19.164 1.00 62.72 100 GLY A CA 1
ATOM 815 C C . GLY A 1 100 ? 17.885 -12.451 -18.454 1.00 62.72 100 GLY A C 1
ATOM 816 O O . GLY A 1 100 ? 19.092 -12.488 -18.203 1.00 62.72 100 GLY A O 1
ATOM 817 N N . VAL A 1 101 ? 17.132 -11.382 -18.181 1.00 63.59 101 VAL A N 1
ATOM 818 C CA . VAL A 1 101 ? 17.623 -10.165 -17.540 1.00 63.59 101 VAL A CA 1
ATOM 819 C C . VAL A 1 101 ? 17.690 -10.403 -16.040 1.00 63.59 101 VAL A C 1
ATOM 821 O O . VAL A 1 101 ? 16.666 -10.600 -15.393 1.00 63.59 101 VAL A O 1
ATOM 824 N N . ASP A 1 102 ? 18.890 -10.351 -15.468 1.00 57.97 102 ASP A N 1
ATOM 825 C CA . ASP A 1 102 ? 19.037 -10.430 -14.018 1.00 57.97 102 ASP A CA 1
ATOM 826 C C . ASP A 1 102 ? 18.542 -9.121 -13.377 1.00 57.97 102 ASP A C 1
ATOM 828 O O . ASP A 1 102 ? 19.070 -8.042 -13.652 1.00 57.97 102 ASP A O 1
ATOM 832 N N . LEU A 1 103 ? 17.458 -9.209 -12.600 1.00 60.88 103 LEU A N 1
ATOM 833 C CA . LEU A 1 103 ? 16.746 -8.062 -12.012 1.00 60.88 103 LEU A CA 1
ATOM 834 C C . LEU A 1 103 ? 17.131 -7.776 -10.553 1.00 60.88 103 LEU A C 1
ATOM 836 O O . LEU A 1 103 ? 16.472 -6.927 -9.935 1.00 60.88 103 LEU A O 1
ATOM 840 N N . ASP A 1 104 ? 18.130 -8.486 -10.031 1.00 57.22 104 ASP A N 1
ATOM 841 C CA . ASP A 1 104 ? 18.582 -8.419 -8.636 1.00 57.22 104 ASP A CA 1
ATOM 842 C C . ASP A 1 104 ? 19.258 -7.080 -8.282 1.00 57.22 104 ASP A C 1
ATOM 844 O O . ASP A 1 104 ? 19.959 -6.490 -9.139 1.00 57.22 104 ASP A O 1
#